Protein AF-A0A821EPZ8-F1 (afdb_monomer_lite)

Sequence (80 aa):
NLPYLLGYPVTCLKFYGNKDDVRVDHQKMLAATYTAGYVKVWHYPTQQCVFTFDEKERQPLALDFNCNYTRLYVAGKIFC

Radius of gyration: 13.31 Å; chains: 1; bounding box: 28×19×40 Å

pLDDT: mean 85.87, std 14.11, range [36.91, 97.38]

Secondary structure (DSSP, 8-state):
--TTSS-PPEEEEEEPP--TTS-TTGGGEEEEEETTSEEEEEETTTTEEEEEEE-TTEEEEEEEE-TTSS-EEEEEEEP-

Structure (mmCIF, N/CA/C/O backbone):
data_AF-A0A821EPZ8-F1
#
_entry.id   AF-A0A821EPZ8-F1
#
loop_
_atom_site.group_PDB
_atom_site.id
_atom_site.type_symbol
_atom_site.label_atom_id
_atom_site.label_alt_id
_atom_site.label_comp_id
_atom_site.label_asym_id
_atom_site.label_entity_id
_atom_site.label_seq_id
_atom_site.pdbx_PDB_ins_code
_atom_site.Cartn_x
_atom_site.Cartn_y
_atom_site.Cartn_z
_atom_site.occupancy
_atom_site.B_iso_or_equiv
_atom_site.auth_seq_id
_atom_site.auth_comp_id
_atom_site.auth_asym_id
_atom_site.auth_atom_id
_atom_site.pdbx_PDB_model_num
ATOM 1 N N . ASN A 1 1 ? -13.731 15.377 -20.628 1.00 36.91 1 ASN A N 1
ATOM 2 C CA . ASN A 1 1 ? -12.465 14.665 -20.348 1.00 36.91 1 ASN A CA 1
ATOM 3 C C . ASN A 1 1 ? -12.508 14.085 -18.948 1.00 36.91 1 ASN A C 1
ATOM 5 O O . ASN A 1 1 ? -12.322 14.827 -17.996 1.00 36.91 1 ASN A O 1
ATOM 9 N N . LEU A 1 2 ? -12.822 12.794 -18.816 1.00 40.09 2 LEU A N 1
ATOM 10 C CA . LEU A 1 2 ? -12.858 12.075 -17.536 1.00 40.09 2 LEU A CA 1
ATOM 11 C C . LEU A 1 2 ? -11.63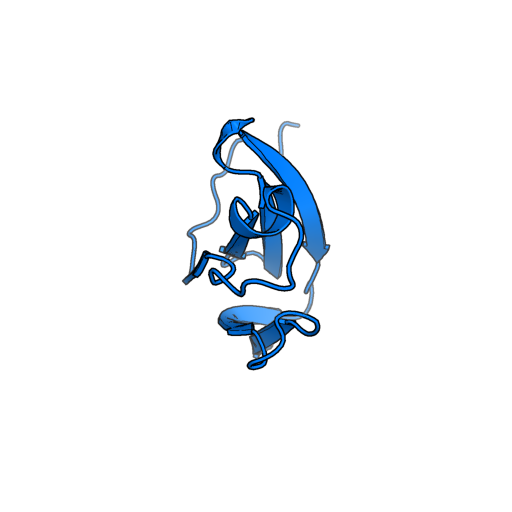5 11.142 -17.456 1.00 40.09 2 LEU A C 1
ATOM 13 O O . LEU A 1 2 ? -11.760 9.960 -17.769 1.00 40.09 2 LEU A O 1
ATOM 17 N N . PRO A 1 3 ? -10.448 11.633 -17.053 1.00 49.34 3 PRO A N 1
ATOM 18 C CA . PRO A 1 3 ? -9.243 10.804 -16.918 1.00 49.34 3 PRO A CA 1
ATOM 19 C C . PRO A 1 3 ? -9.341 9.747 -15.799 1.00 49.34 3 PRO A C 1
ATOM 21 O O . PRO A 1 3 ? -8.429 8.949 -15.628 1.00 49.34 3 PRO A O 1
ATOM 24 N N . TYR A 1 4 ? -10.444 9.722 -15.044 1.00 52.16 4 TYR A N 1
ATOM 25 C CA . TYR A 1 4 ? -10.665 8.830 -13.904 1.00 52.16 4 TYR A CA 1
ATOM 26 C C . TYR A 1 4 ? -11.473 7.562 -14.233 1.00 52.16 4 TYR A C 1
ATOM 28 O O . TYR A 1 4 ? -11.636 6.720 -13.356 1.00 52.16 4 TYR A O 1
ATOM 36 N N . LEU A 1 5 ? -11.984 7.415 -15.465 1.00 46.47 5 LEU A N 1
ATOM 37 C CA . LEU A 1 5 ? -12.753 6.230 -15.887 1.00 46.47 5 LEU A CA 1
ATOM 38 C C . LEU A 1 5 ? -11.883 5.075 -16.410 1.00 46.47 5 LEU A C 1
ATOM 40 O O . LEU A 1 5 ? -12.366 3.952 -16.525 1.00 46.47 5 LEU A O 1
ATOM 44 N N . LEU A 1 6 ? -10.603 5.319 -16.700 1.00 58.59 6 LEU A N 1
ATOM 45 C CA . LEU A 1 6 ? -9.644 4.255 -16.987 1.00 58.59 6 LEU A CA 1
ATOM 46 C C . LEU A 1 6 ? -9.070 3.768 -15.657 1.00 58.59 6 LEU A C 1
ATOM 48 O O . LEU A 1 6 ? -8.165 4.377 -15.089 1.00 58.59 6 LEU A O 1
ATOM 52 N N . GLY A 1 7 ? -9.636 2.683 -15.132 1.00 73.19 7 GLY A N 1
ATOM 53 C CA . GLY A 1 7 ? -9.035 1.963 -14.017 1.00 73.19 7 GLY A CA 1
ATOM 54 C C . GLY A 1 7 ? -7.662 1.452 -14.442 1.00 73.19 7 GLY A C 1
ATOM 55 O O . GLY A 1 7 ? -7.566 0.510 -15.224 1.00 73.19 7 GLY A O 1
ATOM 56 N N . TYR A 1 8 ? -6.594 2.089 -13.965 1.00 86.94 8 TYR A N 1
ATOM 57 C CA . TYR A 1 8 ? -5.248 1.567 -14.173 1.00 86.94 8 TYR A CA 1
ATOM 58 C C . TYR A 1 8 ? -5.089 0.264 -13.379 1.00 86.94 8 TYR A C 1
ATOM 60 O O . TYR A 1 8 ? -5.516 0.218 -12.222 1.00 86.94 8 TYR A O 1
ATOM 68 N N . PRO A 1 9 ? -4.486 -0.791 -13.956 1.00 92.75 9 PRO A N 1
ATOM 69 C CA . PRO A 1 9 ? -4.233 -2.021 -13.222 1.00 92.75 9 PRO A CA 1
ATOM 70 C C . PRO A 1 9 ? -3.441 -1.766 -11.937 1.00 92.75 9 PRO A C 1
ATOM 72 O O . PRO A 1 9 ? -2.447 -1.033 -11.932 1.00 92.75 9 PRO A O 1
ATOM 75 N N . VAL A 1 10 ? -3.889 -2.392 -10.850 1.00 95.19 10 VAL A N 1
ATOM 76 C CA . VAL A 1 10 ? -3.171 -2.407 -9.574 1.00 95.19 10 VAL A CA 1
ATOM 77 C C . VAL A 1 10 ? -2.025 -3.409 -9.677 1.00 95.19 10 VAL A C 1
ATOM 79 O O . VAL A 1 10 ? -2.236 -4.548 -10.087 1.00 95.19 10 VAL A O 1
ATOM 82 N N . THR A 1 11 ? -0.817 -2.993 -9.309 1.00 96.06 11 THR A N 1
ATOM 83 C CA . THR A 1 11 ? 0.388 -3.840 -9.356 1.00 96.06 11 THR A CA 1
ATOM 84 C C . THR A 1 11 ? 0.747 -4.434 -7.998 1.00 96.06 11 THR A C 1
ATOM 86 O O . THR A 1 11 ? 1.270 -5.540 -7.931 1.00 96.06 11 THR A O 1
ATOM 89 N N . CYS A 1 12 ? 0.441 -3.731 -6.908 1.00 97.38 12 CYS A N 1
ATOM 90 C CA . CYS A 1 12 ? 0.655 -4.191 -5.540 1.00 97.38 12 CYS A CA 1
ATOM 91 C C . CYS A 1 12 ? -0.368 -3.537 -4.607 1.00 97.38 12 CYS A C 1
ATOM 93 O O . CYS A 1 12 ? -0.845 -2.430 -4.864 1.00 97.38 12 CYS A O 1
ATOM 95 N N . LEU A 1 13 ? -0.704 -4.231 -3.522 1.00 96.44 13 LEU A N 1
ATOM 96 C CA . LEU A 1 13 ? -1.680 -3.809 -2.528 1.00 96.44 13 LEU A CA 1
ATOM 97 C C . LEU A 1 13 ? -1.216 -4.293 -1.148 1.00 96.44 13 LEU A C 1
ATOM 99 O O . LEU A 1 13 ? -0.911 -5.475 -0.982 1.00 96.44 13 LEU A O 1
ATOM 103 N N . LYS A 1 14 ? -1.154 -3.394 -0.159 1.00 95.75 14 LYS A N 1
ATOM 104 C CA . LYS A 1 14 ? -0.842 -3.727 1.241 1.00 95.75 14 LYS A CA 1
ATOM 105 C C . LYS A 1 14 ? -1.783 -3.012 2.195 1.00 95.75 14 LYS A C 1
ATOM 107 O O . LYS A 1 14 ? -2.004 -1.806 2.087 1.00 95.75 14 LYS A O 1
ATOM 112 N N . PHE A 1 15 ? -2.279 -3.760 3.169 1.00 92.50 15 PHE A N 1
ATOM 113 C CA . PHE A 1 15 ? -2.953 -3.198 4.331 1.00 92.50 15 PHE A CA 1
ATOM 114 C C . PHE A 1 15 ? -1.923 -2.647 5.313 1.00 92.50 15 PHE A C 1
ATOM 116 O O . PHE A 1 15 ? -0.835 -3.209 5.467 1.00 92.50 15 PHE A O 1
ATOM 123 N N . TYR A 1 16 ? -2.279 -1.565 5.996 1.00 89.81 16 TYR A N 1
ATOM 124 C CA . TYR A 1 16 ? -1.575 -1.173 7.209 1.00 89.81 16 TYR A CA 1
ATOM 125 C C . TYR A 1 16 ? -1.799 -2.246 8.277 1.00 89.81 16 TYR A C 1
ATOM 127 O O . TYR A 1 16 ? -2.911 -2.742 8.453 1.00 89.81 16 TYR A O 1
ATOM 135 N N . GLY A 1 17 ? -0.733 -2.639 8.968 1.00 80.00 17 GLY A N 1
ATOM 136 C CA . GLY A 1 17 ? -0.822 -3.679 9.984 1.00 80.00 17 GLY A CA 1
ATOM 137 C C . GLY A 1 17 ? -1.454 -3.189 11.278 1.00 80.00 17 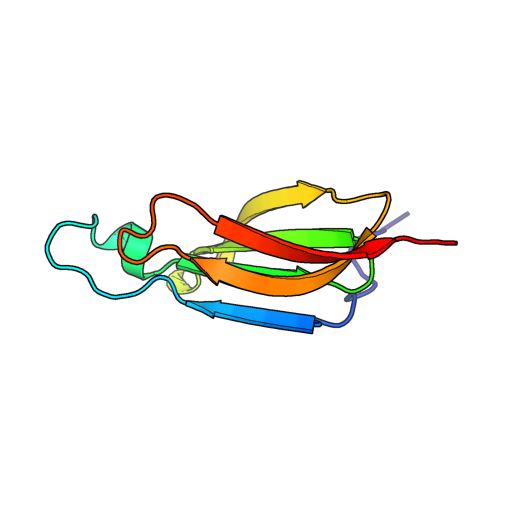GLY A C 1
ATOM 138 O O . GLY A 1 17 ? -1.445 -2.000 11.600 1.00 80.00 17 GLY A O 1
ATOM 139 N N . ASN A 1 18 ? -1.969 -4.148 12.043 1.00 69.25 18 ASN A N 1
ATOM 140 C CA . ASN A 1 18 ? -2.477 -3.914 13.382 1.00 69.25 18 ASN A CA 1
ATOM 141 C C . ASN A 1 18 ? -1.293 -3.866 14.356 1.00 69.25 18 ASN A C 1
ATOM 143 O O . ASN A 1 18 ? -0.643 -4.881 14.609 1.00 69.25 18 ASN A O 1
ATOM 147 N N . LYS A 1 19 ? -0.971 -2.668 14.838 1.00 68.50 19 LYS A N 1
ATOM 148 C CA . LYS A 1 19 ? -0.008 -2.459 15.915 1.00 68.50 19 LYS A CA 1
ATOM 149 C C . LYS A 1 19 ? -0.733 -1.686 17.006 1.00 68.50 19 LYS A C 1
ATOM 151 O O . LYS A 1 19 ? -1.385 -0.691 16.689 1.00 68.50 19 LYS A O 1
ATOM 156 N N . ASP A 1 20 ? -0.603 -2.136 18.2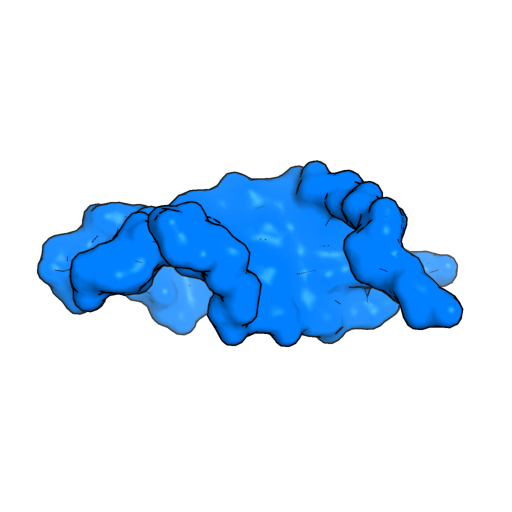50 1.00 69.12 20 ASP A N 1
ATOM 157 C CA . ASP A 1 20 ? -1.371 -1.613 19.392 1.00 69.12 20 ASP A CA 1
ATOM 158 C C . ASP A 1 20 ? -1.196 -0.096 19.608 1.00 69.12 20 ASP A C 1
ATOM 160 O O . ASP A 1 20 ? -2.074 0.564 20.151 1.00 69.12 20 ASP A O 1
ATOM 164 N N . ASP A 1 21 ? -0.084 0.471 19.125 1.00 65.00 21 ASP A N 1
ATOM 165 C CA . ASP A 1 21 ? 0.273 1.895 19.243 1.00 65.00 21 ASP A CA 1
ATOM 166 C C . ASP A 1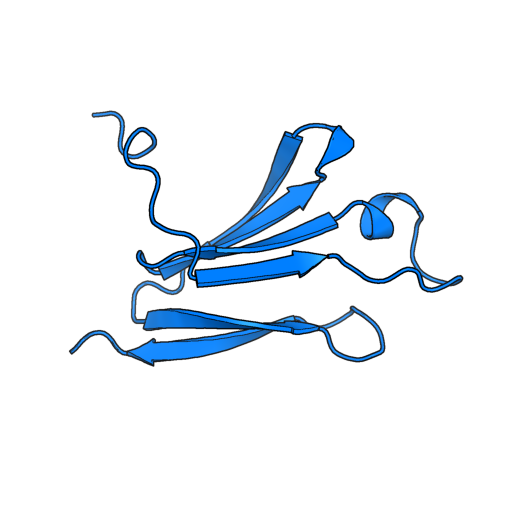 21 ? -0.188 2.763 18.047 1.00 65.00 21 ASP A C 1
ATOM 168 O O . ASP A 1 21 ? -0.034 3.984 18.015 1.00 65.00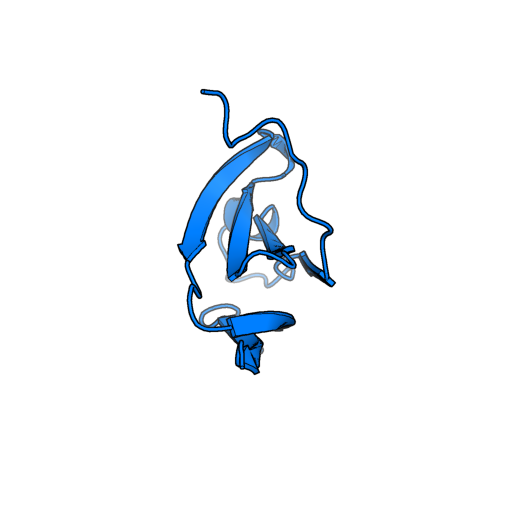 21 ASP A O 1
ATOM 172 N N . VAL A 1 22 ? -0.761 2.153 17.008 1.00 66.62 22 VAL A N 1
ATOM 173 C CA . VAL A 1 22 ? -1.243 2.876 15.826 1.00 66.62 22 VAL A CA 1
ATOM 174 C C . VAL A 1 22 ? -2.726 3.188 16.006 1.00 66.62 22 VAL A C 1
ATOM 176 O O . VAL A 1 22 ? -3.525 2.287 16.254 1.00 66.62 22 VAL A O 1
ATOM 179 N N . ARG A 1 23 ? -3.114 4.466 15.839 1.00 71.38 23 ARG A N 1
ATOM 180 C CA . ARG A 1 23 ? -4.528 4.898 15.888 1.00 71.38 23 ARG A CA 1
ATOM 181 C C . ARG A 1 23 ? -5.405 3.945 15.068 1.00 71.38 23 ARG A C 1
ATOM 183 O O . ARG A 1 23 ? -5.085 3.678 13.912 1.00 71.38 23 ARG A O 1
ATOM 190 N N . VAL A 1 24 ? -6.527 3.506 15.640 1.00 69.19 24 VAL A N 1
ATOM 191 C CA . VAL A 1 24 ? -7.454 2.515 15.052 1.00 69.19 24 VAL A CA 1
ATOM 192 C C . VAL A 1 24 ? -7.826 2.834 13.598 1.00 69.19 24 VAL A C 1
ATOM 194 O O . VAL A 1 24 ? -7.948 1.931 12.774 1.00 69.19 24 VAL A O 1
ATOM 197 N N . ASP A 1 25 ? -7.951 4.113 13.242 1.00 76.81 25 ASP A N 1
ATOM 198 C CA . ASP A 1 25 ? -8.292 4.509 11.872 1.00 76.81 25 ASP A CA 1
ATOM 199 C C . ASP A 1 25 ? -7.153 4.317 10.863 1.00 76.81 25 ASP A C 1
ATOM 201 O O . ASP A 1 25 ? -7.410 4.028 9.698 1.00 76.81 25 ASP A O 1
ATOM 205 N N . HIS A 1 26 ? -5.889 4.362 11.290 1.00 77.50 26 HIS A N 1
ATOM 206 C CA . HIS A 1 26 ? -4.767 4.008 10.417 1.00 77.50 26 HIS A CA 1
ATOM 207 C C . HIS A 1 26 ? -4.712 2.505 10.121 1.00 77.50 26 HIS A C 1
ATOM 209 O O . HIS A 1 26 ? -4.245 2.117 9.058 1.00 77.50 26 HIS A O 1
ATOM 215 N N . GLN A 1 27 ? -5.241 1.652 11.002 1.00 82.69 27 GLN A N 1
ATOM 216 C CA . GLN A 1 27 ? -5.343 0.206 10.750 1.00 82.69 27 GLN A CA 1
ATOM 217 C C . GLN A 1 27 ? -6.375 -0.125 9.657 1.00 82.69 27 GLN A C 1
ATOM 219 O O . GLN A 1 27 ? -6.410 -1.228 9.117 1.00 82.69 27 GLN A O 1
ATOM 224 N N . LYS A 1 28 ? -7.221 0.849 9.303 1.00 90.69 28 LYS A N 1
ATOM 225 C CA . LYS A 1 28 ? -8.213 0.751 8.228 1.00 90.69 28 LYS A CA 1
ATOM 226 C C . LYS A 1 28 ? -7.694 1.316 6.900 1.00 90.69 28 LYS A C 1
ATOM 228 O O . LYS A 1 28 ? -8.474 1.588 5.985 1.00 90.69 28 LYS A O 1
ATOM 233 N N . MET A 1 29 ? -6.382 1.520 6.802 1.00 92.62 29 MET A N 1
ATOM 234 C CA . MET A 1 29 ? -5.736 2.071 5.621 1.00 92.62 29 MET A CA 1
ATOM 235 C C . MET A 1 29 ? -5.169 0.970 4.726 1.00 92.62 29 MET A C 1
ATOM 237 O O . MET A 1 29 ? -4.668 -0.060 5.180 1.00 92.62 29 MET A O 1
ATOM 241 N N . LEU A 1 30 ? -5.220 1.227 3.427 1.00 94.44 30 LEU A N 1
ATOM 242 C CA . LEU A 1 30 ? -4.737 0.364 2.362 1.00 94.44 30 LEU A CA 1
ATOM 243 C C . LEU A 1 30 ? -3.908 1.199 1.391 1.00 94.44 30 LEU A C 1
ATOM 245 O O . LEU A 1 30 ? -4.418 2.183 0.865 1.00 94.44 30 LEU A O 1
ATOM 249 N N . ALA A 1 31 ? -2.682 0.784 1.090 1.00 95.94 31 ALA A N 1
ATOM 250 C CA . ALA A 1 31 ? -1.901 1.349 -0.004 1.00 95.94 31 ALA A CA 1
ATOM 251 C C . ALA A 1 31 ? -1.961 0.440 -1.234 1.00 95.94 31 ALA A C 1
ATOM 253 O O . ALA A 1 31 ? -1.882 -0.783 -1.116 1.00 95.94 31 ALA A O 1
ATOM 254 N N . ALA A 1 32 ? -2.075 1.044 -2.414 1.00 96.44 32 ALA A N 1
ATOM 255 C CA . ALA A 1 32 ? -2.048 0.351 -3.693 1.00 96.44 32 ALA A CA 1
ATOM 256 C C . ALA A 1 32 ? -1.199 1.118 -4.709 1.00 96.44 32 ALA A C 1
ATOM 258 O O . ALA A 1 32 ? -1.278 2.345 -4.788 1.00 96.44 32 ALA A O 1
ATOM 259 N N . THR A 1 33 ? -0.419 0.395 -5.502 1.00 96.69 33 THR A N 1
ATOM 260 C CA . THR A 1 33 ? 0.344 0.920 -6.638 1.00 96.69 33 THR A CA 1
ATOM 261 C C . THR A 1 33 ? -0.362 0.616 -7.952 1.00 96.69 33 THR A C 1
ATOM 263 O O . THR A 1 33 ? -1.025 -0.412 -8.080 1.00 96.69 33 THR A O 1
ATOM 266 N N . TYR A 1 34 ? -0.196 1.487 -8.944 1.00 94.50 34 TYR A N 1
ATOM 267 C CA . TYR A 1 34 ? -0.879 1.412 -10.234 1.00 94.50 34 TYR A CA 1
ATOM 268 C C . TYR A 1 34 ? 0.124 1.503 -11.383 1.00 94.50 34 TYR A C 1
ATOM 270 O O . TYR A 1 34 ? 1.121 2.221 -11.293 1.00 94.50 34 TYR A O 1
ATOM 278 N N . THR A 1 35 ? -0.164 0.839 -12.505 1.00 92.25 35 THR A N 1
ATOM 279 C CA . THR A 1 35 ? 0.744 0.819 -13.669 1.00 92.25 35 THR A CA 1
ATOM 280 C C . THR A 1 35 ? 1.004 2.193 -14.292 1.00 92.25 35 THR A C 1
ATOM 282 O O . THR A 1 35 ? 1.991 2.353 -14.999 1.00 92.25 35 THR A O 1
ATOM 285 N N . ALA A 1 36 ? 0.142 3.181 -14.043 1.00 89.94 36 ALA A N 1
ATOM 286 C CA . ALA A 1 36 ? 0.270 4.542 -14.569 1.00 89.94 36 ALA A CA 1
ATOM 287 C C . ALA A 1 36 ? 1.109 5.487 -13.694 1.00 89.94 36 ALA A C 1
ATOM 289 O O . ALA A 1 36 ? 1.010 6.699 -13.846 1.00 89.94 36 ALA A O 1
ATOM 290 N N . GLY A 1 37 ? 1.890 4.955 -12.753 1.00 93.38 37 GLY A N 1
ATOM 291 C CA . GLY A 1 37 ? 2.736 5.785 -11.894 1.00 93.38 37 GLY A CA 1
ATOM 292 C C . GLY A 1 37 ? 2.044 6.297 -10.637 1.00 93.38 37 GLY A C 1
ATOM 293 O O . GLY A 1 37 ? 2.629 7.068 -9.894 1.00 93.38 37 GLY A O 1
ATOM 294 N N . TYR A 1 38 ? 0.821 5.862 -10.334 1.00 93.25 38 TYR A N 1
ATOM 295 C CA . TYR A 1 38 ? 0.150 6.290 -9.106 1.00 93.25 38 TYR A CA 1
ATOM 296 C C . TYR A 1 38 ? 0.413 5.338 -7.947 1.00 93.25 38 TYR A C 1
ATOM 298 O O . TYR A 1 38 ? 0.444 4.116 -8.108 1.00 93.25 38 TYR A O 1
ATOM 306 N N . VAL A 1 39 ? 0.479 5.908 -6.750 1.00 95.12 39 VAL A N 1
ATOM 307 C CA . VAL A 1 39 ? 0.306 5.183 -5.491 1.00 95.12 39 VAL A CA 1
ATOM 308 C C . VAL A 1 39 ? -0.839 5.843 -4.744 1.00 95.12 39 VAL A C 1
ATOM 310 O O . VAL A 1 39 ? -0.835 7.054 -4.550 1.00 95.12 39 VAL A O 1
ATOM 313 N N . LYS A 1 40 ? -1.850 5.080 -4.339 1.00 95.06 40 LYS A N 1
ATOM 314 C CA . LYS A 1 40 ? -3.005 5.615 -3.609 1.00 95.06 40 LYS A CA 1
ATOM 315 C C . LYS A 1 40 ? -3.141 4.957 -2.257 1.00 95.06 40 LYS A C 1
ATOM 317 O O . LYS A 1 40 ? -2.952 3.748 -2.140 1.00 95.06 40 LYS A O 1
ATOM 322 N N . VAL A 1 41 ? -3.520 5.757 -1.269 1.00 94.69 41 VAL A N 1
ATOM 323 C CA . VAL A 1 41 ? -3.848 5.287 0.075 1.00 94.69 41 VAL A CA 1
ATOM 324 C C . VAL A 1 41 ? -5.321 5.532 0.329 1.00 94.69 41 VAL A C 1
ATOM 326 O O . VAL A 1 41 ? -5.815 6.647 0.157 1.00 94.69 41 VAL A O 1
ATOM 329 N N . TRP A 1 42 ? -6.009 4.483 0.747 1.00 95.25 42 TRP A N 1
ATOM 330 C CA . TRP A 1 42 ? -7.446 4.453 0.939 1.00 95.25 42 TRP A CA 1
ATOM 331 C C . TRP A 1 42 ? -7.769 4.127 2.382 1.00 95.25 42 TRP A C 1
ATOM 333 O O . TRP A 1 42 ? -7.196 3.194 2.936 1.00 95.25 42 TRP A O 1
ATOM 343 N N . HIS A 1 43 ? -8.740 4.829 2.950 1.00 94.31 43 HIS A N 1
ATOM 344 C CA . HIS A 1 43 ? -9.452 4.338 4.118 1.00 94.31 43 HIS A CA 1
ATOM 345 C C . HIS A 1 43 ? -10.584 3.440 3.610 1.00 94.31 43 HIS A C 1
ATOM 347 O O . HIS A 1 43 ? -11.595 3.930 3.097 1.00 94.31 43 HIS A O 1
ATOM 353 N N . TYR A 1 44 ? -10.397 2.119 3.675 1.00 92.06 44 TYR A N 1
ATOM 354 C CA . TYR A 1 44 ? -11.286 1.184 2.974 1.00 92.06 44 TYR A CA 1
ATOM 355 C C . TYR A 1 44 ? -12.739 1.179 3.492 1.00 92.06 44 TYR A C 1
ATOM 357 O O . TYR A 1 44 ? -13.631 1.053 2.654 1.00 92.06 44 TYR A O 1
ATOM 365 N N . PRO A 1 45 ? -13.048 1.393 4.793 1.00 93.50 45 PRO A N 1
ATOM 366 C CA . PRO A 1 45 ? -14.441 1.393 5.254 1.00 93.50 45 PRO A CA 1
ATOM 367 C C . PRO A 1 45 ? -15.263 2.569 4.728 1.00 93.50 45 PRO A C 1
ATOM 369 O O . PRO A 1 45 ? -16.440 2.407 4.422 1.00 93.50 45 PRO A O 1
ATOM 372 N N . THR A 1 46 ? -14.652 3.752 4.608 1.00 94.69 46 THR A N 1
ATOM 373 C CA . THR A 1 46 ? -15.331 4.944 4.064 1.00 94.69 46 THR A CA 1
ATOM 374 C C . THR A 1 46 ? -15.153 5.080 2.557 1.00 94.69 46 THR A C 1
ATOM 376 O O . THR A 1 46 ? -15.701 6.006 1.968 1.00 94.69 46 THR A O 1
ATOM 379 N N . GLN A 1 47 ? -14.378 4.183 1.934 1.00 93.62 47 GLN A N 1
ATOM 380 C CA . GLN A 1 47 ? -14.037 4.203 0.509 1.00 93.62 47 GLN A CA 1
ATOM 381 C C . GLN A 1 47 ? -13.364 5.513 0.061 1.00 93.62 47 GLN A C 1
ATOM 383 O O . GLN A 1 47 ? -13.375 5.867 -1.117 1.00 93.62 47 GLN A O 1
ATOM 388 N N . GLN A 1 48 ? -12.758 6.247 0.997 1.00 93.81 48 GLN A N 1
ATOM 389 C CA . GLN A 1 48 ? -12.119 7.522 0.702 1.00 93.81 48 GLN A CA 1
ATOM 390 C C . GLN A 1 48 ? -10.660 7.321 0.306 1.00 93.81 48 GLN A C 1
ATOM 392 O O . GLN A 1 48 ? -9.891 6.670 1.015 1.00 93.81 48 GLN A O 1
ATOM 397 N N . CYS A 1 49 ? -10.268 7.931 -0.813 1.00 94.06 49 CYS A N 1
ATOM 398 C CA . CYS A 1 49 ? -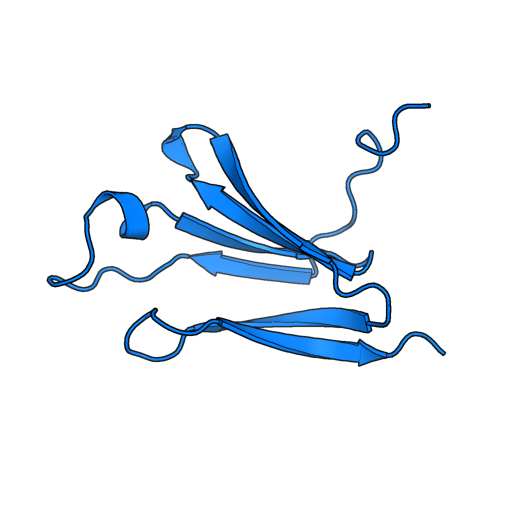8.868 8.078 -1.189 1.00 94.06 49 CYS A CA 1
ATOM 399 C C . CYS A 1 49 ? -8.264 9.202 -0.346 1.00 94.06 49 CYS A C 1
ATOM 401 O O . CYS A 1 49 ? -8.520 10.376 -0.602 1.00 94.06 49 CYS A O 1
ATOM 403 N N . VAL A 1 50 ? -7.478 8.842 0.664 1.00 93.88 50 VAL A N 1
ATOM 404 C CA . VAL A 1 50 ? -6.871 9.798 1.597 1.00 93.88 50 VAL A CA 1
ATOM 405 C C . VAL A 1 50 ? -5.637 10.446 0.978 1.00 93.88 50 VAL A C 1
ATOM 407 O O . VAL A 1 50 ? -5.440 11.650 1.111 1.00 93.88 50 VAL A O 1
ATOM 410 N N . PHE A 1 51 ? -4.830 9.663 0.254 1.00 92.88 51 PHE A N 1
ATOM 411 C CA . PHE A 1 51 ? -3.629 10.162 -0.415 1.00 92.88 51 PHE A CA 1
ATOM 412 C C . PHE A 1 51 ? -3.511 9.633 -1.838 1.00 92.88 51 PHE A C 1
ATOM 414 O O . PHE A 1 51 ? -3.901 8.505 -2.141 1.00 92.88 51 PHE A O 1
ATOM 421 N N . THR A 1 52 ? -2.929 10.450 -2.710 1.00 94.06 52 THR A N 1
ATOM 422 C CA . THR A 1 52 ? -2.434 10.042 -4.025 1.00 94.06 52 THR A CA 1
ATOM 423 C C . THR A 1 52 ? -1.027 10.598 -4.185 1.00 94.06 52 THR A C 1
ATOM 425 O O . THR A 1 52 ? -0.822 11.804 -4.069 1.00 94.06 52 THR A O 1
ATOM 428 N N . PHE A 1 53 ? -0.076 9.712 -4.445 1.00 92.44 53 PHE A N 1
ATOM 429 C CA . PHE A 1 53 ? 1.290 10.033 -4.821 1.00 92.44 53 PHE A CA 1
ATOM 430 C C . PHE A 1 53 ? 1.457 9.772 -6.314 1.00 92.44 53 PHE A C 1
ATOM 432 O O . PHE A 1 53 ? 0.893 8.814 -6.852 1.00 92.44 53 PHE A O 1
ATOM 439 N N . ASP A 1 54 ? 2.220 10.638 -6.966 1.00 92.44 54 ASP A N 1
ATOM 440 C CA . ASP A 1 54 ? 2.471 10.587 -8.398 1.00 92.44 54 ASP A CA 1
ATOM 441 C C . ASP A 1 54 ? 3.960 10.312 -8.641 1.00 92.44 54 ASP A C 1
ATOM 443 O O . ASP A 1 54 ? 4.813 11.162 -8.389 1.00 92.44 54 ASP A O 1
ATOM 447 N N . GLU A 1 55 ? 4.268 9.103 -9.096 1.00 88.50 55 GLU A N 1
ATOM 448 C CA . GLU A 1 55 ? 5.581 8.666 -9.562 1.00 88.50 55 GLU A CA 1
ATOM 449 C C . GLU A 1 55 ? 5.632 8.712 -11.096 1.00 88.50 55 GLU A C 1
ATOM 451 O O . GLU A 1 55 ? 5.838 7.696 -11.751 1.00 88.50 55 GLU A O 1
ATOM 456 N N . LYS A 1 56 ? 5.451 9.899 -11.689 1.00 82.25 56 LYS A N 1
ATOM 457 C CA . LYS A 1 56 ? 5.362 10.102 -13.154 1.00 82.25 56 LYS A CA 1
ATOM 458 C C . LYS A 1 56 ? 6.459 9.433 -13.981 1.00 82.25 56 LYS A C 1
ATOM 460 O O . LYS A 1 56 ? 6.232 9.085 -15.133 1.00 82.25 56 LYS A O 1
ATOM 465 N N . GLU A 1 57 ? 7.652 9.290 -13.417 1.00 89.62 57 GLU A N 1
ATOM 466 C CA . GLU A 1 57 ? 8.832 8.754 -14.103 1.00 89.62 57 GLU A CA 1
ATOM 467 C C . GLU A 1 57 ? 8.984 7.235 -13.940 1.00 89.62 57 GLU A C 1
ATOM 469 O O . GLU A 1 57 ? 9.921 6.635 -14.470 1.00 89.62 57 GLU A O 1
ATOM 474 N N . ARG A 1 58 ? 8.080 6.584 -13.202 1.00 91.06 58 ARG A N 1
ATOM 475 C CA . ARG A 1 58 ? 8.183 5.170 -12.854 1.00 91.06 58 ARG A CA 1
ATOM 476 C C . ARG A 1 58 ? 6.838 4.469 -12.963 1.00 91.06 58 ARG A C 1
ATOM 478 O O . ARG A 1 58 ? 5.792 5.028 -12.681 1.00 91.06 58 ARG A O 1
ATOM 485 N N . GLN A 1 59 ? 6.882 3.188 -13.290 1.00 93.81 59 GLN A N 1
ATOM 486 C CA . GLN A 1 59 ? 5.813 2.236 -13.052 1.00 93.81 59 GLN A CA 1
ATOM 487 C C . GLN A 1 59 ? 6.074 1.506 -11.725 1.00 93.81 59 GLN A C 1
ATOM 489 O O . GLN A 1 59 ? 6.932 0.616 -11.689 1.00 93.81 59 GLN A O 1
ATOM 494 N N . PRO A 1 60 ? 5.365 1.837 -10.632 1.00 95.44 60 PRO A N 1
ATOM 495 C CA . PRO A 1 60 ? 5.457 1.104 -9.380 1.00 95.44 60 PRO A CA 1
ATOM 496 C C . PRO A 1 60 ? 4.986 -0.345 -9.543 1.00 95.44 60 PRO A C 1
ATOM 498 O O . PRO A 1 60 ? 3.935 -0.608 -10.133 1.00 95.44 60 PRO A O 1
ATOM 501 N N . LEU A 1 61 ? 5.751 -1.289 -9.002 1.00 95.50 61 LEU A N 1
ATOM 502 C CA . LEU A 1 61 ? 5.483 -2.730 -9.092 1.00 95.50 61 LEU A CA 1
ATOM 503 C C . LEU A 1 61 ? 5.348 -3.391 -7.719 1.00 95.50 61 LEU A C 1
ATOM 505 O O . LEU A 1 61 ? 4.671 -4.405 -7.596 1.00 95.50 61 LEU A O 1
ATOM 509 N N . ALA A 1 62 ? 5.982 -2.823 -6.696 1.00 96.19 62 ALA A N 1
ATOM 510 C CA . ALA A 1 62 ? 5.947 -3.338 -5.338 1.00 96.19 62 ALA A CA 1
ATOM 511 C C . ALA A 1 62 ? 5.902 -2.189 -4.333 1.00 96.19 62 ALA A C 1
ATOM 513 O O . ALA A 1 62 ? 6.450 -1.110 -4.578 1.00 96.19 62 ALA A O 1
ATOM 514 N N . LEU A 1 63 ? 5.274 -2.444 -3.189 1.00 96.31 63 LEU A N 1
ATOM 515 C CA . LEU A 1 63 ? 5.253 -1.527 -2.060 1.00 96.31 63 LEU A CA 1
ATOM 516 C C . LEU A 1 63 ? 5.309 -2.300 -0.740 1.00 96.31 63 LEU A C 1
ATOM 518 O O . LEU A 1 63 ? 4.770 -3.406 -0.642 1.00 96.31 63 LEU A O 1
ATOM 522 N N . ASP A 1 64 ? 5.939 -1.714 0.275 1.00 95.69 64 ASP A N 1
ATOM 523 C CA . ASP A 1 64 ? 5.855 -2.224 1.643 1.00 95.69 64 ASP A CA 1
ATOM 524 C C . ASP A 1 64 ? 6.065 -1.135 2.693 1.00 95.69 64 ASP A C 1
ATOM 526 O O . ASP A 1 64 ? 6.666 -0.089 2.432 1.00 95.69 64 ASP A O 1
ATOM 530 N N . PHE A 1 65 ? 5.589 -1.403 3.903 1.00 91.81 65 PHE A N 1
ATOM 531 C CA . PHE A 1 65 ? 5.810 -0.535 5.054 1.00 91.81 65 PHE A CA 1
ATOM 532 C C . PHE A 1 65 ? 7.027 -0.988 5.856 1.00 91.81 65 PHE A C 1
ATOM 534 O O . PHE A 1 65 ? 7.349 -2.174 5.915 1.00 91.81 65 PHE A O 1
ATOM 541 N N . ASN A 1 66 ? 7.691 -0.056 6.545 1.00 91.25 66 ASN A N 1
ATOM 542 C CA . ASN A 1 66 ? 8.583 -0.461 7.631 1.00 91.25 66 ASN A CA 1
ATOM 543 C C . ASN A 1 66 ? 7.786 -1.099 8.787 1.00 91.25 66 ASN A C 1
ATOM 545 O O . ASN A 1 66 ? 6.582 -0.898 8.926 1.00 91.25 66 ASN A O 1
ATOM 549 N N . CYS A 1 67 ? 8.478 -1.791 9.695 1.00 86.50 67 CYS A N 1
ATOM 550 C CA . CYS A 1 67 ? 7.874 -2.466 10.855 1.00 86.50 67 CYS A CA 1
ATOM 551 C C . CYS A 1 67 ? 7.097 -1.545 11.824 1.00 86.50 67 CYS A C 1
ATOM 553 O O . CYS A 1 67 ? 6.354 -2.021 12.688 1.00 86.50 67 CYS A O 1
ATOM 555 N N . ASN A 1 68 ? 7.286 -0.229 11.711 1.00 84.75 68 ASN A N 1
ATOM 556 C CA . ASN A 1 68 ? 6.601 0.784 12.511 1.00 84.75 68 ASN A CA 1
ATOM 557 C C . ASN A 1 68 ? 5.490 1.516 11.742 1.00 84.75 68 ASN A C 1
ATOM 559 O O . ASN A 1 68 ? 4.865 2.395 12.321 1.00 84.75 68 ASN A O 1
ATOM 563 N N . TYR A 1 69 ? 5.242 1.184 10.470 1.00 85.31 69 TYR A N 1
ATOM 564 C CA . TYR A 1 69 ? 4.230 1.817 9.610 1.00 85.31 69 TYR A CA 1
ATOM 565 C C . TYR A 1 69 ? 4.350 3.346 9.470 1.00 85.31 69 TYR A C 1
ATOM 567 O O . TYR A 1 69 ? 3.395 4.027 9.104 1.00 85.31 69 TYR A O 1
ATOM 575 N N . THR A 1 70 ? 5.536 3.900 9.724 1.00 86.12 70 THR A N 1
ATOM 576 C CA . THR A 1 70 ? 5.832 5.336 9.585 1.00 86.12 70 THR A CA 1
ATOM 577 C C . THR A 1 70 ? 6.423 5.690 8.228 1.00 86.12 70 THR A C 1
ATOM 579 O O . THR A 1 70 ? 6.503 6.865 7.877 1.00 86.12 70 THR A O 1
ATOM 582 N N . ARG A 1 71 ? 6.880 4.687 7.471 1.00 90.62 71 ARG A N 1
ATOM 583 C CA . ARG A 1 71 ? 7.485 4.859 6.150 1.00 90.62 71 ARG A CA 1
ATOM 584 C C . ARG A 1 71 ? 6.912 3.840 5.183 1.00 90.62 71 ARG A C 1
ATOM 586 O O . ARG A 1 71 ? 6.798 2.663 5.523 1.00 90.62 71 ARG A O 1
ATOM 593 N N . LEU A 1 72 ? 6.605 4.316 3.984 1.00 91.81 72 LEU A N 1
ATOM 594 C CA . LEU A 1 72 ? 6.227 3.511 2.834 1.00 91.81 72 LEU A CA 1
ATOM 595 C C . LEU A 1 72 ? 7.403 3.491 1.857 1.00 91.81 72 LEU A C 1
ATOM 597 O O . LEU A 1 72 ? 7.957 4.541 1.535 1.00 91.81 72 LEU A O 1
ATOM 601 N N . TYR A 1 73 ? 7.763 2.305 1.388 1.00 95.31 73 TYR A N 1
ATOM 602 C CA . TYR A 1 73 ? 8.757 2.106 0.343 1.00 95.31 73 TYR A CA 1
ATOM 603 C C . TYR A 1 73 ? 8.063 1.609 -0.913 1.00 95.31 73 TYR A C 1
ATOM 605 O O . TYR A 1 73 ? 7.204 0.731 -0.845 1.00 95.31 73 TYR A O 1
ATOM 613 N N . VAL A 1 74 ? 8.450 2.171 -2.054 1.00 95.44 74 VAL A N 1
ATOM 614 C CA . VAL A 1 74 ? 7.899 1.835 -3.365 1.00 95.44 74 VAL A CA 1
ATOM 615 C C . VAL A 1 74 ? 9.055 1.519 -4.303 1.00 95.44 74 VAL A C 1
ATOM 617 O O . VAL A 1 74 ? 10.040 2.257 -4.374 1.00 95.44 74 VAL A O 1
ATOM 620 N N . ALA A 1 75 ? 8.939 0.404 -5.015 1.00 95.31 75 ALA A N 1
ATOM 621 C CA . ALA A 1 75 ? 9.898 -0.025 -6.021 1.00 95.31 75 ALA A CA 1
ATOM 622 C C . ALA A 1 75 ? 9.184 -0.245 -7.355 1.00 95.31 75 ALA A C 1
ATOM 624 O O . ALA A 1 75 ? 8.027 -0.670 -7.408 1.00 95.31 75 ALA A O 1
ATOM 625 N N . GLY A 1 76 ? 9.878 0.045 -8.450 1.00 94.62 76 GLY A N 1
ATOM 626 C CA . GLY A 1 76 ? 9.288 -0.004 -9.778 1.00 94.62 76 GLY A CA 1
ATOM 627 C C . GLY A 1 76 ? 10.303 0.217 -10.887 1.00 94.62 76 GLY A C 1
ATOM 628 O O . GLY A 1 76 ? 11.485 0.445 -10.633 1.00 94.62 76 GLY A O 1
ATOM 629 N N . LYS A 1 77 ? 9.819 0.157 -12.125 1.00 94.06 77 LYS A N 1
ATOM 630 C CA . LYS A 1 77 ? 10.619 0.331 -13.339 1.00 94.06 77 LYS A CA 1
ATOM 631 C C . LYS A 1 77 ? 10.506 1.770 -13.841 1.00 94.06 77 LYS A C 1
ATOM 633 O O . LYS A 1 77 ? 9.395 2.270 -13.951 1.00 94.06 77 LYS A O 1
ATOM 638 N N . ILE A 1 78 ? 11.618 2.422 -14.170 1.00 91.94 78 ILE A N 1
ATOM 639 C CA . ILE A 1 78 ? 11.607 3.748 -14.813 1.00 91.94 78 ILE A CA 1
ATOM 640 C C . ILE A 1 78 ? 11.016 3.622 -16.225 1.00 91.94 78 ILE A C 1
ATOM 642 O O . ILE A 1 78 ? 11.324 2.659 -16.935 1.00 91.94 78 ILE A O 1
ATOM 646 N N . PHE A 1 79 ? 10.157 4.560 -16.625 1.00 79.88 79 PHE A N 1
ATOM 647 C CA . PHE A 1 79 ? 9.684 4.617 -18.009 1.00 79.88 79 PHE A CA 1
ATOM 648 C C . PHE A 1 79 ? 10.862 4.986 -18.923 1.00 79.88 79 PHE A C 1
ATOM 650 O O . PHE A 1 79 ? 11.542 5.980 -18.677 1.00 79.88 79 PHE A O 1
ATOM 657 N N . CYS A 1 80 ? 11.144 4.142 -19.919 1.00 62.66 80 CYS A N 1
ATOM 658 C CA . CYS A 1 80 ? 12.153 4.415 -20.945 1.00 62.66 80 CYS A CA 1
ATOM 659 C C . CYS A 1 80 ? 11.587 5.336 -22.024 1.00 62.66 80 CYS A C 1
ATOM 661 O O . CYS A 1 80 ? 10.389 5.164 -22.347 1.00 62.66 80 CYS A O 1
#

Foldseek 3Di:
DCPPPPDFDWQDKDADDDDPPDDPQSNQKMWTFGQQQWIWIASVVVRDGPDIDGRNQFGWRDWDADPVNPDIDTDTGGDD